Protein AF-A0A929HYB6-F1 (afdb_monomer_lite)

Radius of gyration: 28.08 Å; chains: 1; bounding box: 101×39×30 Å

Secondary structure (DSSP, 8-state):
----------------------------------EEEEEETTS-EEEEE-EEE-S-EEETTEEEEEEEE-SSSSEEEEEEEPTTSSEEEEEEEEEEEETTTEEEEEEE---EETTB--SEEEEEETTEEEEEEEEEESS-GGGT-SPEEEEEEEEE---

Structure (mmCIF, N/CA/C/O backbone):
data_AF-A0A929HYB6-F1
#
_entry.id   AF-A0A929HYB6-F1
#
loop_
_atom_site.group_PDB
_atom_site.id
_atom_site.type_symbol
_atom_site.label_atom_id
_atom_site.label_alt_id
_atom_site.label_comp_id
_atom_site.label_asym_id
_atom_site.label_entity_id
_atom_site.label_seq_id
_atom_site.pdbx_PDB_ins_code
_atom_site.Cartn_x
_atom_site.Cartn_y
_atom_site.Cartn_z
_atom_site.occupancy
_atom_site.B_iso_or_equiv
_atom_site.auth_seq_id
_atom_site.auth_comp_id
_atom_site.auth_asym_id
_atom_site.auth_atom_id
_atom_site.pdbx_PDB_model_num
ATOM 1 N N . MET A 1 1 ? -79.019 17.976 4.485 1.00 42.12 1 MET A N 1
ATOM 2 C CA . MET A 1 1 ? -80.349 17.449 4.855 1.00 42.12 1 MET A CA 1
ATOM 3 C C . MET A 1 1 ? -80.349 15.937 4.654 1.00 42.12 1 MET A C 1
ATOM 5 O O . MET A 1 1 ? -79.960 15.499 3.586 1.00 42.12 1 MET A O 1
ATOM 9 N N . ARG A 1 2 ? -80.691 15.200 5.724 1.00 38.06 2 ARG A N 1
ATOM 10 C CA . ARG A 1 2 ? -81.342 13.870 5.823 1.00 38.06 2 ARG A CA 1
ATOM 11 C C . ARG A 1 2 ? -81.172 12.837 4.671 1.00 38.06 2 ARG A C 1
ATOM 13 O O . ARG A 1 2 ? -81.802 12.996 3.638 1.00 38.06 2 ARG A O 1
ATOM 20 N N . THR A 1 3 ? -80.355 11.792 4.933 1.00 41.53 3 THR A N 1
ATOM 21 C CA . THR A 1 3 ? -80.644 10.314 5.040 1.00 41.53 3 THR A CA 1
ATOM 22 C C . THR A 1 3 ? -81.784 9.666 4.220 1.00 41.53 3 THR A C 1
ATOM 24 O O . THR A 1 3 ? -82.762 10.363 3.972 1.00 41.53 3 THR A O 1
ATOM 27 N N . PRO A 1 4 ? -81.905 8.309 4.132 1.00 62.94 4 PRO A N 1
ATOM 28 C CA . PRO A 1 4 ? -80.974 7.150 4.020 1.00 62.94 4 PRO A CA 1
ATOM 29 C C . PRO A 1 4 ? -81.450 6.141 2.906 1.00 62.94 4 PRO A C 1
ATOM 31 O O . PRO A 1 4 ? -82.313 6.497 2.119 1.00 62.94 4 PRO A O 1
ATOM 34 N N . TYR A 1 5 ? -80.853 4.962 2.642 1.00 45.62 5 TYR A N 1
ATOM 35 C CA . TYR A 1 5 ? -81.275 3.605 3.092 1.00 45.62 5 TYR A CA 1
ATOM 36 C C . TYR A 1 5 ? -80.331 2.553 2.445 1.00 45.62 5 TYR A C 1
ATOM 38 O O . TYR A 1 5 ? -80.145 2.551 1.236 1.00 45.62 5 TYR A O 1
ATOM 46 N N . HIS A 1 6 ? -79.563 1.785 3.227 1.00 42.75 6 HIS A N 1
ATOM 47 C CA . HIS A 1 6 ? -79.791 0.364 3.568 1.00 42.75 6 HIS A CA 1
ATOM 48 C C . HIS A 1 6 ? -79.846 -0.636 2.397 1.00 42.75 6 HIS A C 1
ATOM 50 O O . HIS A 1 6 ? -80.869 -0.751 1.731 1.00 42.75 6 HIS A O 1
ATOM 56 N N . ARG A 1 7 ? -78.837 -1.518 2.326 1.00 48.66 7 ARG A N 1
ATOM 57 C CA . ARG A 1 7 ? -79.038 -2.960 2.560 1.00 48.66 7 ARG A CA 1
ATOM 58 C C . ARG A 1 7 ? -77.719 -3.671 2.868 1.00 48.66 7 ARG A C 1
ATOM 60 O O . ARG A 1 7 ? -76.745 -3.579 2.133 1.00 48.66 7 ARG A O 1
ATOM 67 N N . TYR A 1 8 ? -77.750 -4.354 4.005 1.00 46.06 8 TYR A N 1
ATOM 68 C CA . TYR A 1 8 ? -76.788 -5.335 4.477 1.00 46.06 8 TYR A CA 1
ATOM 69 C C . TYR A 1 8 ? -76.682 -6.512 3.498 1.00 46.06 8 TYR A C 1
ATOM 71 O O . TYR A 1 8 ? -77.706 -7.041 3.069 1.00 46.06 8 TYR A O 1
ATOM 79 N N . LEU A 1 9 ? -75.466 -7.004 3.275 1.00 47.41 9 LEU A N 1
ATOM 80 C CA . LEU A 1 9 ? -75.240 -8.438 3.134 1.00 47.41 9 LEU A CA 1
ATOM 81 C C . LEU A 1 9 ? -73.963 -8.795 3.895 1.00 47.41 9 LEU A C 1
ATOM 83 O O . LEU A 1 9 ? -72.855 -8.452 3.495 1.00 47.41 9 LEU A O 1
ATOM 87 N N . VAL A 1 10 ? -74.161 -9.453 5.033 1.00 49.44 10 VAL A N 1
ATOM 88 C CA . VAL A 1 10 ? -73.128 -10.173 5.771 1.00 49.44 10 VAL A CA 1
ATOM 89 C C . VAL A 1 10 ? -72.890 -11.479 5.024 1.00 49.44 10 VAL A C 1
ATOM 91 O O . VAL A 1 10 ? -73.822 -12.267 4.883 1.00 49.44 10 VAL A O 1
ATOM 94 N N . ILE A 1 11 ? -71.660 -11.732 4.581 1.00 53.88 11 ILE A N 1
ATOM 95 C CA . ILE A 1 11 ? -71.187 -13.098 4.355 1.00 53.88 11 ILE A CA 1
ATOM 96 C C . ILE A 1 11 ? -69.926 -13.284 5.186 1.00 53.88 11 ILE A C 1
ATOM 98 O O . ILE A 1 11 ? -68.980 -12.502 5.134 1.00 53.88 11 ILE A O 1
ATOM 102 N N . ALA A 1 12 ? -70.015 -14.306 6.023 1.00 48.88 12 ALA A N 1
ATOM 103 C CA . ALA A 1 12 ? -69.040 -14.730 6.993 1.00 48.88 12 ALA A CA 1
ATOM 104 C C . ALA A 1 12 ? -67.808 -15.369 6.340 1.00 48.88 12 ALA A C 1
ATOM 106 O O . ALA A 1 12 ? -67.921 -16.069 5.340 1.00 48.88 12 ALA A O 1
ATOM 107 N N . GLY A 1 13 ? -66.677 -15.213 7.029 1.00 44.94 13 GLY A N 1
ATOM 108 C CA . GLY A 1 13 ? -65.740 -16.304 7.283 1.00 44.94 13 GLY A CA 1
ATOM 109 C C . GLY A 1 13 ? -64.805 -16.700 6.146 1.00 44.94 13 GLY A C 1
ATOM 110 O O . GLY A 1 13 ? -65.170 -17.472 5.275 1.00 44.94 13 GLY A O 1
ATOM 111 N N . MET A 1 14 ? -63.535 -16.323 6.284 1.00 50.84 14 MET A N 1
ATOM 112 C CA . MET A 1 14 ? -62.453 -17.308 6.401 1.00 50.84 14 MET A CA 1
ATOM 113 C C . MET A 1 14 ? -61.164 -16.589 6.788 1.00 50.84 14 MET A C 1
ATOM 115 O O . MET A 1 14 ? -60.606 -15.812 6.018 1.00 50.84 14 MET A O 1
ATOM 119 N N . SER A 1 15 ? -60.695 -16.859 8.004 1.00 55.97 15 SER A N 1
ATOM 120 C CA . SER A 1 15 ? -59.320 -16.583 8.399 1.00 55.97 15 SER A CA 1
ATOM 121 C C . SER A 1 15 ? -58.380 -17.411 7.527 1.00 55.97 15 SER A C 1
ATOM 123 O O . SER A 1 15 ? -58.403 -18.638 7.600 1.00 55.97 15 SER A O 1
ATOM 125 N N . LEU A 1 16 ? -57.515 -16.750 6.761 1.00 49.16 16 LEU A N 1
ATOM 126 C CA . LEU A 1 16 ? -56.265 -17.333 6.289 1.00 49.16 16 LEU A CA 1
ATOM 127 C C . LEU A 1 16 ? -55.110 -16.388 6.633 1.00 49.16 16 LEU A C 1
ATOM 129 O O . LEU A 1 16 ? -54.966 -15.313 6.068 1.00 49.16 16 LEU A O 1
ATOM 133 N N . LEU A 1 17 ? -54.345 -16.834 7.630 1.00 51.72 17 LEU A N 1
ATOM 134 C CA . LEU A 1 17 ? -52.887 -16.930 7.628 1.00 51.72 17 LEU A CA 1
ATOM 135 C C . LEU A 1 17 ? -52.091 -15.727 7.093 1.00 51.72 17 LEU A C 1
ATOM 137 O O . LEU A 1 17 ? -51.947 -15.521 5.894 1.00 51.72 17 LEU A O 1
ATOM 141 N N . LEU A 1 18 ? -51.484 -15.025 8.055 1.00 51.81 18 LEU A N 1
ATOM 142 C CA . LEU A 1 18 ? -50.085 -14.582 8.063 1.00 51.81 18 LEU A CA 1
ATOM 143 C C . LEU A 1 18 ? -49.337 -14.739 6.729 1.00 51.81 18 LEU A C 1
ATOM 145 O O . LEU A 1 18 ? -48.810 -15.806 6.430 1.00 51.81 18 LEU A O 1
ATOM 149 N N . LEU A 1 19 ? -49.135 -13.624 6.037 1.00 49.22 19 LEU A N 1
ATOM 150 C CA . LEU A 1 19 ? -47.826 -13.326 5.477 1.00 49.22 19 LEU A CA 1
ATOM 151 C C . LEU A 1 19 ? -47.469 -11.915 5.913 1.00 49.22 19 LEU A C 1
ATOM 153 O O . LEU A 1 19 ? -48.052 -10.926 5.470 1.00 49.22 19 LEU A O 1
ATOM 157 N N . ALA A 1 20 ? -46.517 -11.853 6.841 1.00 44.12 20 ALA A N 1
ATOM 158 C CA . ALA A 1 20 ? -45.683 -10.688 7.004 1.00 44.12 20 ALA A CA 1
ATOM 159 C C . ALA A 1 20 ? -45.212 -10.282 5.603 1.00 44.12 20 ALA A C 1
ATOM 161 O O . ALA A 1 20 ? -44.541 -11.062 4.927 1.00 44.12 20 ALA A O 1
ATOM 162 N N . CYS A 1 21 ? -45.578 -9.078 5.167 1.00 44.66 21 CYS A N 1
ATOM 163 C CA . CYS A 1 21 ? -44.805 -8.378 4.158 1.00 44.66 21 CYS A CA 1
ATOM 164 C C . CYS A 1 21 ? -43.476 -8.078 4.852 1.00 44.66 21 CYS A C 1
ATOM 166 O O . CYS A 1 21 ? -43.313 -7.053 5.513 1.00 44.66 21 CYS A O 1
ATOM 168 N N . GLY A 1 22 ? -42.600 -9.085 4.861 1.00 40.31 22 GLY A N 1
ATOM 169 C CA . GLY A 1 22 ? -41.210 -8.898 5.189 1.00 40.31 22 GLY A CA 1
ATOM 170 C C . GLY A 1 22 ? -40.745 -7.796 4.267 1.00 40.31 22 GLY A C 1
ATOM 171 O O . GLY A 1 22 ? -40.904 -7.896 3.052 1.00 40.31 22 GLY A O 1
ATOM 172 N N . SER A 1 23 ? -40.251 -6.722 4.863 1.00 47.44 23 SER A N 1
ATOM 173 C CA . SER A 1 23 ? -39.369 -5.803 4.185 1.00 47.44 23 SER A CA 1
ATOM 174 C C . SER A 1 23 ? -38.274 -6.669 3.575 1.00 47.44 23 SER A C 1
ATOM 176 O O . SER A 1 23 ? -37.335 -7.073 4.261 1.00 47.44 23 SER A O 1
ATOM 178 N N . GLU A 1 24 ? -38.424 -7.029 2.305 1.00 41.78 24 GLU A N 1
ATOM 179 C CA . GLU A 1 24 ? -37.281 -7.349 1.485 1.00 41.78 24 GLU A CA 1
ATOM 180 C C . GLU A 1 24 ? -36.475 -6.060 1.518 1.00 41.78 24 GLU A C 1
ATOM 182 O O . GLU A 1 24 ? -36.782 -5.077 0.842 1.00 41.78 24 GLU A O 1
ATOM 187 N N . SER A 1 25 ? -35.494 -6.029 2.420 1.00 41.94 25 SER A N 1
ATOM 188 C CA . SER A 1 25 ? -34.322 -5.196 2.266 1.00 41.94 25 SER A CA 1
ATOM 189 C C . SER A 1 25 ? -33.747 -5.611 0.926 1.00 41.94 25 SER A C 1
ATOM 191 O O . SER A 1 25 ? -32.924 -6.521 0.847 1.00 41.94 25 SER A O 1
ATOM 193 N N . GLY A 1 26 ? -34.263 -4.999 -0.141 1.00 35.72 26 GLY A N 1
ATOM 194 C CA . GLY A 1 26 ? -33.621 -5.004 -1.430 1.00 35.72 26 GLY A CA 1
ATOM 195 C C . GLY A 1 26 ? -32.184 -4.647 -1.131 1.00 35.72 26 GLY A C 1
ATOM 196 O O . GLY A 1 26 ? -31.927 -3.609 -0.515 1.00 35.72 26 GLY A O 1
ATOM 197 N N . SER A 1 27 ? -31.281 -5.570 -1.457 1.00 43.75 27 SER A N 1
ATOM 198 C CA . SER A 1 27 ? -29.860 -5.304 -1.485 1.00 43.75 27 SER A CA 1
ATOM 199 C C . SER A 1 27 ? -29.689 -4.007 -2.254 1.00 43.75 27 SER A C 1
ATOM 201 O O . SER A 1 27 ? -29.712 -3.982 -3.483 1.00 43.75 27 SER A O 1
ATOM 203 N N . SER A 1 28 ? -29.511 -2.911 -1.523 1.00 37.91 28 SER A N 1
ATOM 204 C CA . SER A 1 28 ? -28.656 -1.866 -2.010 1.00 37.91 28 SER A CA 1
ATOM 205 C C . SER A 1 28 ? -27.319 -2.571 -2.167 1.00 37.91 28 SER A C 1
ATOM 207 O O . SER A 1 28 ? -26.584 -2.801 -1.209 1.00 37.91 28 SER A O 1
ATOM 209 N N . SER A 1 29 ? -27.001 -2.967 -3.39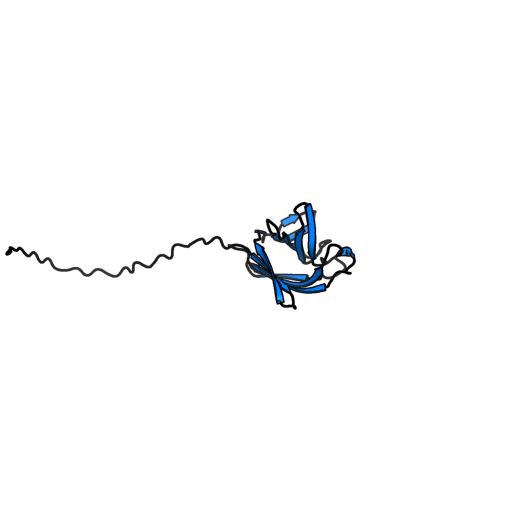5 1.00 42.97 29 SER A N 1
ATOM 210 C CA . SER A 1 29 ? -25.619 -3.012 -3.838 1.00 42.97 29 SER A CA 1
ATOM 211 C C . SER A 1 29 ? -25.104 -1.574 -3.737 1.00 42.97 29 SER A C 1
ATOM 213 O O . SER A 1 29 ? -24.964 -0.865 -4.734 1.00 42.97 29 SER A O 1
ATOM 215 N N . GLY A 1 30 ? -24.939 -1.081 -2.507 1.00 40.16 30 GLY A N 1
ATOM 216 C CA . GLY A 1 30 ? -24.103 0.061 -2.234 1.00 40.16 30 GLY A CA 1
ATOM 217 C C . GLY A 1 30 ? -22.750 -0.405 -2.703 1.00 40.16 30 GLY A C 1
ATOM 218 O O . GLY A 1 30 ? -22.196 -1.314 -2.092 1.00 40.16 30 GLY A O 1
ATOM 219 N N . A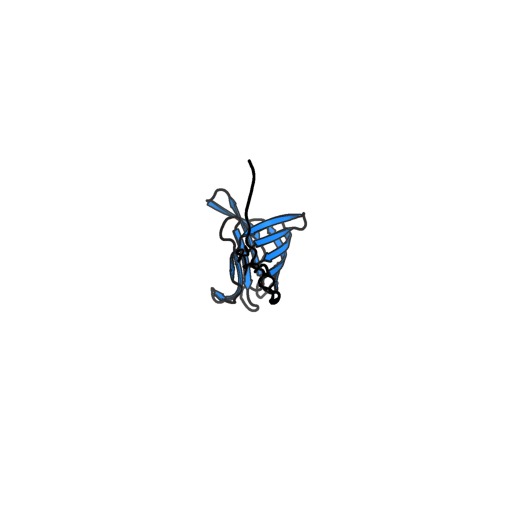LA A 1 31 ? -22.304 0.113 -3.847 1.00 48.75 31 ALA A N 1
ATOM 220 C CA . ALA A 1 31 ? -20.966 -0.135 -4.341 1.00 48.75 31 ALA A CA 1
ATOM 221 C C . ALA A 1 31 ? -20.038 0.116 -3.155 1.00 48.75 31 ALA A C 1
ATOM 223 O O . ALA A 1 31 ? -19.922 1.257 -2.699 1.00 48.75 31 ALA A O 1
ATOM 224 N N . GLN A 1 32 ? -19.501 -0.954 -2.566 1.00 59.75 32 GLN A N 1
ATOM 225 C CA . GLN A 1 32 ? -18.585 -0.799 -1.457 1.00 59.75 32 GLN A CA 1
ATOM 226 C C . GLN A 1 32 ? -17.386 -0.083 -2.063 1.00 59.75 32 GLN A C 1
ATOM 228 O O . GLN A 1 32 ? -16.693 -0.610 -2.929 1.00 59.75 32 GLN A O 1
ATOM 233 N N . SER A 1 33 ? -17.221 1.186 -1.704 1.00 80.50 33 SER A N 1
ATOM 234 C CA . SER A 1 33 ? -16.086 1.963 -2.168 1.00 80.50 33 SER A CA 1
ATOM 235 C C . SER A 1 33 ? -14.853 1.382 -1.501 1.00 80.50 33 SER A C 1
ATOM 237 O O . SER A 1 33 ? -14.798 1.337 -0.275 1.00 80.50 33 SER A O 1
ATOM 239 N N . SER A 1 34 ? -13.862 0.969 -2.286 1.00 93.88 34 SER A N 1
ATOM 240 C CA . SER A 1 34 ? -12.586 0.557 -1.713 1.00 93.88 34 SER A CA 1
ATOM 241 C C . SER A 1 34 ? -11.799 1.785 -1.264 1.00 93.88 34 SER A C 1
ATOM 243 O O . SER A 1 34 ? -11.671 2.758 -2.018 1.00 93.88 34 SER A O 1
ATOM 245 N N . VAL A 1 35 ? -11.270 1.754 -0.045 1.00 95.00 35 VAL A N 1
ATOM 246 C CA . VAL A 1 35 ? -10.571 2.889 0.571 1.00 95.00 35 VAL A CA 1
ATOM 247 C C . VAL A 1 35 ? -9.283 2.408 1.216 1.00 95.00 35 VAL A C 1
ATOM 249 O O . VAL A 1 35 ? -9.289 1.435 1.965 1.00 95.00 35 VAL A O 1
ATOM 252 N N . ALA A 1 36 ? -8.185 3.111 0.948 1.00 96.12 36 ALA A N 1
ATOM 253 C CA . ALA A 1 36 ? -6.940 2.976 1.690 1.00 96.12 36 ALA A CA 1
ATOM 254 C C . ALA A 1 36 ? -6.836 4.095 2.724 1.00 96.12 36 ALA A C 1
ATOM 256 O O . ALA A 1 36 ? -7.074 5.260 2.406 1.00 96.12 36 ALA A O 1
ATOM 257 N N . THR A 1 37 ? -6.455 3.736 3.945 1.00 96.50 37 THR A N 1
ATOM 258 C CA . THR A 1 37 ? -6.189 4.651 5.052 1.00 96.50 37 THR A CA 1
ATOM 259 C C . THR A 1 37 ? -4.808 4.362 5.618 1.00 96.50 37 THR A C 1
ATOM 261 O O . THR A 1 37 ? -4.517 3.238 6.028 1.00 96.50 37 THR A O 1
ATOM 264 N N . LEU A 1 38 ? -3.966 5.389 5.648 1.00 95.69 38 LEU A N 1
ATOM 265 C CA . LEU A 1 38 ? -2.639 5.362 6.240 1.00 95.69 38 LEU A CA 1
ATOM 266 C C . LEU A 1 38 ? -2.632 6.268 7.471 1.00 95.69 38 LEU A C 1
ATOM 268 O O . LEU A 1 38 ? -2.917 7.460 7.364 1.00 95.69 38 LEU A O 1
ATOM 272 N N . SER A 1 39 ? -2.296 5.706 8.625 1.00 96.62 39 SER A N 1
ATOM 273 C CA . SER A 1 39 ? -2.247 6.417 9.902 1.00 96.62 39 SER A CA 1
ATOM 274 C C . SER A 1 39 ? -0.815 6.471 10.412 1.00 96.62 39 SER A C 1
ATOM 276 O O . SER A 1 39 ? -0.118 5.458 10.414 1.00 96.62 39 SER A O 1
ATOM 278 N N . PHE A 1 40 ? -0.380 7.640 10.867 1.00 95.06 40 PHE A N 1
ATOM 279 C CA . PHE A 1 40 ? 0.946 7.854 11.443 1.00 95.06 40 PHE A CA 1
ATOM 280 C C . PHE A 1 40 ? 0.876 7.960 12.968 1.00 95.06 40 PHE A C 1
ATOM 282 O O . PHE A 1 40 ? -0.143 8.350 13.539 1.00 95.06 40 PHE A O 1
ATOM 289 N N . GLU A 1 41 ? 1.988 7.669 13.641 1.00 94.44 41 GLU A N 1
ATOM 290 C CA . GLU A 1 41 ? 2.093 7.739 15.109 1.00 94.44 41 GLU A CA 1
ATOM 291 C C . GLU A 1 41 ? 1.821 9.134 15.705 1.00 94.44 41 GLU A C 1
ATOM 293 O O . GLU A 1 41 ? 1.446 9.251 16.868 1.00 94.44 41 GLU A O 1
ATOM 298 N N . ASN A 1 42 ? 1.962 10.198 14.906 1.00 91.00 42 ASN A N 1
ATOM 299 C CA . ASN A 1 42 ? 1.658 11.575 15.305 1.00 91.00 42 ASN A CA 1
ATOM 300 C C . ASN A 1 42 ? 0.162 11.941 15.187 1.00 91.00 42 ASN A C 1
ATOM 302 O O . ASN A 1 42 ? -0.198 13.093 15.428 1.00 91.00 42 ASN A O 1
ATOM 306 N N . GLY A 1 43 ? -0.694 10.998 14.781 1.00 94.00 43 GLY A N 1
ATOM 307 C CA . GLY A 1 43 ? -2.129 11.204 14.574 1.00 94.00 43 GLY A CA 1
ATOM 308 C C . GLY A 1 43 ? -2.521 11.728 13.186 1.00 94.00 43 GLY A C 1
ATOM 309 O O . GLY A 1 43 ? -3.714 11.879 12.925 1.00 94.00 43 GLY A O 1
ATOM 310 N N . GLU A 1 44 ? -1.567 11.991 12.281 1.00 93.25 44 GLU A N 1
ATOM 311 C CA . GLU A 1 44 ? -1.874 12.301 10.876 1.00 93.25 44 GLU A CA 1
ATOM 312 C C . GLU A 1 44 ? -2.507 11.074 10.206 1.00 93.25 44 GLU A C 1
ATOM 314 O O . GLU A 1 44 ? -2.028 9.948 10.362 1.00 93.25 44 GLU A O 1
ATOM 319 N N . THR A 1 45 ? -3.575 11.297 9.440 1.00 94.88 45 THR A N 1
ATOM 320 C CA . THR A 1 45 ? -4.233 10.257 8.645 1.00 94.88 45 THR A CA 1
ATOM 321 C C . THR A 1 45 ? -4.368 10.720 7.202 1.00 94.88 45 THR A C 1
ATOM 323 O O . THR A 1 45 ? -4.733 11.865 6.931 1.00 94.88 45 THR A O 1
ATOM 326 N N . LEU A 1 46 ? -4.049 9.828 6.270 1.00 93.25 46 LEU A N 1
ATOM 327 C CA . LEU A 1 46 ? -4.223 10.02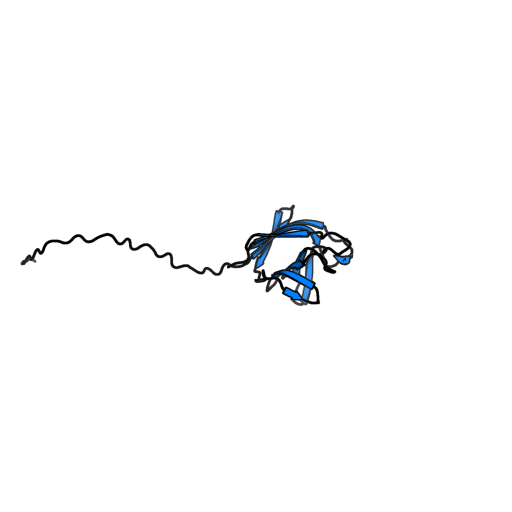5 4.837 1.00 93.25 46 LEU A CA 1
ATOM 328 C C . LEU A 1 46 ? -5.199 8.970 4.325 1.00 93.25 46 LEU A C 1
ATOM 330 O O . LEU A 1 46 ? -5.125 7.812 4.730 1.00 93.25 46 LEU A O 1
ATOM 334 N N . SER A 1 47 ? -6.117 9.359 3.442 1.00 93.94 47 SER A N 1
ATOM 335 C CA . SER A 1 47 ? -7.092 8.433 2.871 1.00 93.94 47 SER A CA 1
ATOM 336 C C . SER A 1 47 ? -7.333 8.710 1.393 1.00 93.94 47 SER A C 1
ATOM 338 O O . SER A 1 47 ? -7.312 9.864 0.959 1.00 93.94 47 SER A O 1
ATOM 340 N N . THR A 1 48 ? -7.533 7.649 0.613 1.00 93.38 48 THR A N 1
ATOM 341 C CA . THR A 1 48 ? -7.855 7.745 -0.813 1.00 93.38 48 THR A CA 1
ATOM 342 C C . THR A 1 48 ? -8.670 6.550 -1.289 1.00 93.38 48 THR A C 1
ATOM 344 O O . THR A 1 48 ? -8.624 5.464 -0.708 1.00 93.38 48 THR A O 1
ATOM 347 N N . SER A 1 49 ? -9.431 6.753 -2.362 1.00 93.62 49 SER A N 1
ATOM 348 C CA . SER A 1 49 ? -10.151 5.674 -3.039 1.00 93.62 49 SER A CA 1
ATOM 349 C C . SER A 1 49 ? -9.177 4.819 -3.842 1.00 93.62 49 SER A C 1
ATOM 351 O O . SER A 1 49 ? -8.301 5.356 -4.524 1.00 93.62 49 SER A O 1
ATOM 353 N N . VAL A 1 50 ? -9.370 3.503 -3.820 1.00 95.19 50 VAL A N 1
ATOM 354 C CA . VAL A 1 50 ? -8.484 2.552 -4.501 1.00 95.19 50 VAL A CA 1
ATOM 355 C C . VAL A 1 50 ? -9.247 1.557 -5.370 1.00 95.19 50 VAL A C 1
ATOM 357 O O . VAL A 1 50 ? -10.457 1.395 -5.256 1.00 95.19 50 VAL A O 1
ATOM 360 N N . ILE A 1 51 ? -8.519 0.879 -6.243 1.00 94.62 51 ILE A N 1
ATOM 361 C CA . ILE A 1 51 ? -8.918 -0.344 -6.928 1.00 94.62 51 ILE A CA 1
ATOM 362 C C . ILE A 1 51 ? -8.024 -1.448 -6.383 1.00 94.62 51 ILE A C 1
ATOM 364 O O . ILE A 1 51 ? -6.805 -1.286 -6.360 1.00 94.62 51 ILE A O 1
ATOM 368 N N . CYS A 1 52 ? -8.624 -2.557 -5.961 1.00 95.25 52 CYS A N 1
ATOM 369 C CA . CYS A 1 52 ? -7.887 -3.718 -5.484 1.00 95.25 52 CYS A CA 1
ATOM 370 C C . CYS A 1 52 ? -7.873 -4.831 -6.529 1.00 95.25 52 CYS A C 1
ATOM 372 O O . CYS A 1 52 ? -8.901 -5.121 -7.140 1.00 95.25 52 CYS A O 1
ATOM 374 N N . VAL A 1 53 ? -6.733 -5.501 -6.657 1.00 95.19 53 VAL A N 1
ATOM 375 C CA . VAL A 1 53 ? -6.586 -6.775 -7.363 1.00 95.19 53 VAL A CA 1
ATOM 376 C C . VAL A 1 53 ? -6.062 -7.771 -6.338 1.00 95.19 53 VAL A C 1
ATOM 378 O O . VAL A 1 53 ? -4.913 -7.681 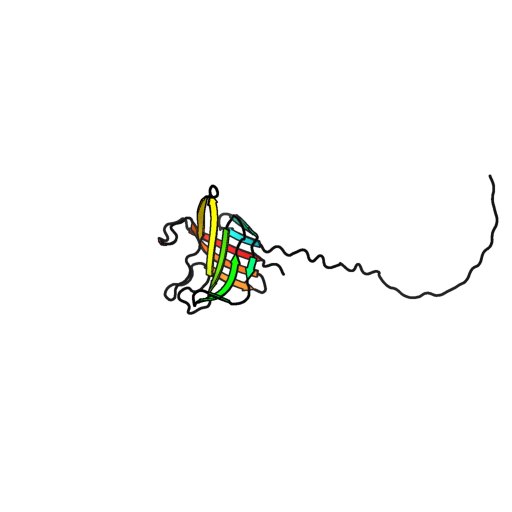-5.923 1.00 95.19 53 VAL A O 1
ATOM 381 N N . LEU A 1 54 ? -6.929 -8.665 -5.861 1.00 94.88 54 LEU A N 1
ATOM 382 C CA . LEU A 1 54 ? -6.607 -9.597 -4.767 1.00 94.88 54 LEU A CA 1
ATOM 383 C C . LEU A 1 54 ? -6.159 -10.980 -5.255 1.00 94.88 54 LEU A C 1
ATOM 385 O O . LEU A 1 54 ? -5.821 -11.841 -4.447 1.00 94.88 54 LEU A O 1
ATOM 389 N N . GLU A 1 55 ? -6.199 -11.196 -6.565 1.00 92.75 55 GLU A N 1
ATOM 390 C CA . GLU A 1 55 ? -5.787 -12.440 -7.201 1.00 92.75 55 GLU A CA 1
ATOM 391 C C . GLU A 1 55 ? -4.306 -12.353 -7.604 1.00 92.75 55 GLU A C 1
ATOM 393 O O . GLU A 1 55 ? -3.878 -11.305 -8.107 1.00 92.75 55 GLU A O 1
ATOM 398 N N . PRO A 1 56 ? -3.523 -13.434 -7.427 1.00 93.75 56 PRO A N 1
ATOM 399 C CA . PRO A 1 56 ? -2.131 -13.453 -7.847 1.00 93.75 56 PRO A CA 1
ATOM 400 C C . PRO A 1 56 ? -1.964 -13.214 -9.351 1.00 93.75 56 PRO A C 1
ATOM 402 O O . PRO A 1 56 ? -2.713 -13.737 -10.176 1.00 93.75 56 PRO A O 1
ATOM 405 N N . GLN A 1 57 ? -0.930 -12.460 -9.710 1.00 94.19 57 GLN A N 1
ATOM 406 C CA . GLN A 1 57 ? -0.583 -12.107 -11.083 1.00 94.19 57 GLN A CA 1
ATOM 407 C C . GLN A 1 57 ? 0.932 -12.171 -11.294 1.00 94.19 57 GLN A C 1
ATOM 409 O O . GLN A 1 57 ? 1.719 -12.049 -10.358 1.00 94.19 57 GLN A O 1
ATOM 414 N N . THR A 1 58 ? 1.369 -12.332 -12.541 1.00 92.00 58 THR A N 1
ATOM 415 C CA . THR A 1 58 ? 2.794 -12.288 -12.896 1.00 92.00 58 THR A CA 1
ATOM 416 C C . THR A 1 58 ? 3.086 -11.044 -13.722 1.00 92.00 58 THR A C 1
ATOM 418 O O . THR A 1 58 ? 2.507 -10.856 -14.790 1.00 92.00 58 THR A O 1
ATOM 421 N N . ALA A 1 59 ? 4.018 -10.213 -13.256 1.00 87.12 59 ALA A N 1
ATOM 422 C CA . ALA A 1 59 ? 4.469 -9.018 -13.964 1.00 87.12 59 ALA A CA 1
ATOM 423 C C . ALA A 1 59 ? 5.994 -8.896 -13.883 1.00 87.12 59 ALA A C 1
ATOM 425 O O . ALA A 1 59 ? 6.586 -9.110 -12.829 1.00 87.12 59 ALA A O 1
ATOM 426 N N . ALA A 1 60 ? 6.643 -8.577 -15.008 1.00 85.88 60 ALA A N 1
ATOM 427 C CA . ALA A 1 60 ? 8.104 -8.450 -15.105 1.00 85.88 60 ALA A CA 1
ATOM 428 C C . ALA A 1 60 ? 8.890 -9.653 -14.521 1.00 85.88 60 ALA A C 1
ATOM 430 O O . ALA A 1 60 ? 9.965 -9.489 -13.947 1.00 85.88 60 ALA A O 1
ATOM 431 N N . GLY A 1 61 ? 8.346 -10.871 -14.648 1.00 85.19 61 GLY A N 1
ATOM 432 C CA . GLY A 1 61 ? 8.962 -12.094 -14.116 1.00 85.19 61 GLY A CA 1
ATOM 433 C C . GLY A 1 61 ? 8.905 -12.236 -12.590 1.00 85.19 61 GLY A C 1
ATOM 434 O O . GLY A 1 61 ? 9.599 -13.089 -12.047 1.00 85.19 61 GLY A O 1
ATOM 435 N N . GLN A 1 62 ? 8.110 -11.412 -11.901 1.00 86.25 62 GLN A N 1
ATOM 436 C CA . GLN A 1 62 ? 7.838 -11.513 -10.467 1.00 86.25 62 GLN A CA 1
ATOM 437 C C . GLN A 1 62 ? 6.369 -11.888 -10.245 1.00 86.25 62 GLN A C 1
ATOM 439 O O . GLN A 1 62 ? 5.480 -11.414 -10.959 1.00 86.25 62 GLN A O 1
ATOM 444 N N . GLU A 1 63 ? 6.113 -12.726 -9.244 1.00 91.44 63 GLU A N 1
ATOM 445 C CA . GLU A 1 63 ? 4.760 -13.008 -8.773 1.00 91.44 63 GLU A CA 1
ATOM 446 C C . GLU A 1 63 ? 4.325 -11.917 -7.787 1.00 91.44 63 GLU A C 1
ATOM 448 O O . GLU A 1 63 ? 4.983 -11.652 -6.778 1.00 91.44 63 GLU A O 1
ATOM 453 N N . ILE A 1 64 ? 3.209 -11.271 -8.106 1.00 93.31 64 ILE A N 1
ATOM 454 C CA . ILE A 1 64 ? 2.518 -10.297 -7.269 1.00 93.31 64 ILE A CA 1
ATOM 455 C C . ILE A 1 64 ? 1.302 -11.011 -6.692 1.00 93.31 64 ILE A C 1
ATOM 457 O O . ILE A 1 64 ? 0.470 -11.507 -7.443 1.00 93.31 64 ILE A O 1
ATOM 461 N N . LEU A 1 65 ? 1.187 -11.049 -5.369 1.00 94.25 65 LEU A N 1
ATOM 462 C CA . LEU A 1 65 ? 0.093 -11.728 -4.679 1.00 94.25 65 LEU A CA 1
ATOM 463 C C . LEU A 1 65 ? -1.197 -10.908 -4.718 1.00 94.25 65 LEU A C 1
ATOM 465 O O . LEU A 1 65 ? -2.269 -11.468 -4.911 1.00 94.25 65 LEU A O 1
ATOM 469 N N . TYR A 1 66 ? -1.087 -9.595 -4.512 1.00 94.75 66 TYR A N 1
ATOM 470 C CA . TYR A 1 66 ? -2.205 -8.656 -4.571 1.00 94.75 66 TYR A CA 1
ATOM 471 C C . TYR A 1 66 ? -1.710 -7.207 -4.635 1.00 94.75 66 TYR A C 1
ATOM 473 O O . TYR A 1 66 ? -0.583 -6.893 -4.232 1.00 94.75 66 TYR A O 1
ATOM 481 N N . THR A 1 67 ? -2.574 -6.316 -5.122 1.00 95.38 67 THR A N 1
ATOM 482 C CA . THR A 1 67 ? -2.342 -4.870 -5.182 1.00 95.38 67 THR A CA 1
ATOM 483 C C . THR A 1 67 ? -3.565 -4.073 -4.745 1.00 95.38 67 THR A C 1
ATOM 485 O O . THR A 1 67 ? -4.704 -4.530 -4.858 1.00 95.38 67 THR A O 1
ATOM 488 N N . ALA A 1 68 ? -3.334 -2.846 -4.280 1.00 96.06 68 ALA A N 1
ATOM 489 C CA . ALA A 1 68 ? -4.361 -1.816 -4.228 1.00 96.06 68 ALA A CA 1
ATOM 490 C C . ALA A 1 68 ? -3.774 -0.469 -4.654 1.00 96.06 68 ALA A C 1
ATOM 492 O O . ALA A 1 68 ? -2.771 -0.023 -4.102 1.00 96.06 68 ALA A O 1
ATOM 493 N N . THR A 1 69 ? -4.399 0.176 -5.636 1.00 95.06 69 THR A N 1
ATOM 494 C CA . THR A 1 69 ? -3.883 1.401 -6.256 1.00 95.06 69 THR A CA 1
ATOM 495 C C . THR A 1 69 ? -4.972 2.453 -6.401 1.00 95.06 69 THR A C 1
ATOM 497 O O . THR A 1 69 ? -6.122 2.136 -6.699 1.00 95.06 69 THR A O 1
ATOM 500 N N . SER A 1 70 ? -4.650 3.720 -6.180 1.00 92.25 70 SER A N 1
ATOM 501 C CA . SER A 1 70 ? -5.589 4.819 -6.422 1.00 92.25 70 SER A CA 1
ATOM 502 C C . SER A 1 70 ? -5.645 5.196 -7.902 1.00 92.25 70 SER A C 1
ATOM 504 O O . SER A 1 70 ? -4.627 5.205 -8.587 1.00 92.25 70 SER A O 1
ATOM 506 N N . VAL A 1 71 ? -6.806 5.648 -8.369 1.00 83.19 71 VAL A N 1
ATOM 507 C CA . VAL A 1 71 ? -6.994 6.121 -9.757 1.00 83.19 71 VAL A CA 1
ATOM 508 C C . VAL A 1 71 ? -6.684 7.607 -9.960 1.00 83.19 71 VAL A C 1
ATOM 510 O O . VAL A 1 71 ? -6.683 8.091 -11.090 1.00 83.19 71 VAL A O 1
ATOM 513 N N . ARG A 1 72 ? -6.494 8.364 -8.874 1.00 83.06 72 ARG A N 1
ATOM 514 C CA . ARG A 1 72 ? -6.329 9.823 -8.889 1.00 83.06 72 ARG A CA 1
ATOM 515 C C . ARG A 1 72 ? -5.547 10.292 -7.671 1.00 83.06 72 ARG A C 1
ATOM 517 O O . ARG A 1 72 ? -5.513 9.587 -6.672 1.00 83.06 72 ARG A O 1
ATOM 524 N N . SER A 1 73 ? -5.019 11.514 -7.745 1.00 82.62 73 SER A N 1
ATOM 525 C CA . SER A 1 73 ? -4.365 12.176 -6.613 1.00 82.62 73 SER A CA 1
ATOM 526 C C . SER A 1 73 ? -5.286 12.231 -5.378 1.00 82.62 73 SER A C 1
ATOM 528 O O . SER A 1 73 ? -6.454 12.608 -5.526 1.00 82.62 73 SER A O 1
ATOM 530 N N . PRO A 1 74 ? -4.772 11.941 -4.172 1.00 86.75 74 PRO A N 1
ATOM 531 C CA . PRO A 1 74 ? -3.403 11.504 -3.903 1.00 86.75 74 PRO A CA 1
ATOM 532 C C . PRO A 1 74 ? -3.156 10.073 -4.401 1.00 86.75 74 PRO A C 1
ATOM 534 O O . PRO A 1 74 ? -3.995 9.190 -4.209 1.00 86.75 74 PRO A O 1
ATOM 537 N N . TYR A 1 75 ? -2.010 9.874 -5.055 1.00 89.06 75 TYR A N 1
ATOM 538 C CA . TYR A 1 75 ? -1.622 8.584 -5.599 1.00 89.06 75 TYR A CA 1
ATOM 539 C C . TYR A 1 75 ? -1.177 7.660 -4.473 1.00 89.06 75 TYR A C 1
ATOM 541 O O . TYR A 1 75 ? -0.276 7.989 -3.710 1.00 89.06 75 TYR A O 1
ATOM 549 N N . PHE A 1 76 ? -1.794 6.498 -4.387 1.00 92.69 76 PHE A N 1
ATOM 550 C CA . PHE A 1 76 ? -1.462 5.431 -3.466 1.00 92.69 76 PHE A CA 1
ATOM 551 C C . PHE A 1 76 ? -1.210 4.155 -4.257 1.00 92.69 76 PHE A C 1
ATOM 553 O O . PHE A 1 76 ? -1.957 3.845 -5.186 1.00 92.69 76 PHE A O 1
ATOM 560 N N . ASP A 1 77 ? -0.195 3.408 -3.849 1.00 93.19 77 ASP A N 1
ATOM 561 C CA . ASP A 1 77 ? 0.059 2.057 -4.326 1.00 93.19 77 ASP A CA 1
ATOM 562 C C . ASP A 1 77 ? 0.519 1.188 -3.161 1.00 93.19 77 ASP A C 1
ATOM 564 O O . ASP A 1 77 ? 1.463 1.543 -2.451 1.00 93.19 77 ASP A O 1
ATOM 568 N N . VAL A 1 78 ? -0.131 0.042 -2.984 1.00 94.31 78 VAL A N 1
ATOM 569 C CA . VAL A 1 78 ? 0.436 -1.092 -2.263 1.00 94.31 78 VAL A CA 1
ATOM 570 C C . VAL A 1 78 ? 0.514 -2.286 -3.198 1.00 94.31 78 VAL A C 1
ATOM 572 O O . VAL A 1 78 ? -0.487 -2.687 -3.790 1.00 94.31 78 VAL A O 1
ATOM 575 N N . THR A 1 79 ? 1.699 -2.875 -3.291 1.00 93.94 79 THR A N 1
ATOM 576 C CA . THR A 1 79 ? 1.971 -4.078 -4.076 1.00 93.94 79 THR A CA 1
ATOM 577 C C . THR A 1 79 ? 2.688 -5.086 -3.192 1.00 93.94 79 THR A C 1
ATOM 579 O O . THR A 1 79 ? 3.730 -4.767 -2.617 1.00 93.94 79 THR A O 1
ATOM 582 N N . VAL A 1 80 ? 2.147 -6.300 -3.074 1.00 92.31 80 VAL A N 1
ATOM 583 C CA . VAL A 1 80 ? 2.763 -7.377 -2.286 1.00 92.31 80 VAL A CA 1
ATOM 584 C C . VAL A 1 80 ? 3.286 -8.464 -3.209 1.00 92.31 80 VAL A C 1
ATOM 586 O O . VAL A 1 80 ? 2.539 -9.027 -4.005 1.00 92.31 80 VAL A O 1
ATOM 589 N N . PHE A 1 81 ? 4.576 -8.758 -3.091 1.00 90.94 81 PHE A N 1
ATOM 590 C CA . PHE A 1 81 ? 5.286 -9.735 -3.910 1.00 90.94 81 PHE A CA 1
ATOM 591 C C . PHE A 1 81 ? 5.420 -11.069 -3.178 1.00 90.94 81 PHE A C 1
ATOM 593 O O . PHE A 1 81 ? 5.581 -11.107 -1.953 1.00 90.94 81 PHE A O 1
ATOM 600 N N . ALA A 1 82 ? 5.392 -12.166 -3.934 1.00 87.44 82 ALA A N 1
ATOM 601 C CA . ALA A 1 82 ? 5.666 -13.489 -3.393 1.00 87.44 82 ALA A CA 1
ATOM 602 C C . ALA A 1 82 ? 7.105 -13.587 -2.854 1.00 87.44 82 ALA A C 1
ATOM 604 O O . ALA A 1 82 ? 8.022 -12.878 -3.282 1.00 87.44 82 ALA A O 1
ATOM 605 N N . ALA A 1 83 ? 7.317 -14.487 -1.896 1.00 80.31 83 ALA A N 1
ATOM 606 C CA . ALA A 1 83 ? 8.653 -14.755 -1.378 1.00 80.31 83 ALA A CA 1
ATOM 607 C C . ALA A 1 83 ? 9.546 -15.404 -2.455 1.00 80.31 83 ALA A C 1
ATOM 609 O O . ALA A 1 83 ? 9.073 -16.175 -3.285 1.00 80.31 83 ALA A O 1
ATOM 610 N N . GLY A 1 84 ? 10.852 -15.121 -2.417 1.00 73.56 84 GLY A N 1
ATOM 611 C CA . GLY A 1 84 ? 11.836 -15.698 -3.348 1.00 73.56 84 GLY A CA 1
ATOM 612 C C . GLY A 1 84 ? 12.069 -14.896 -4.635 1.00 73.56 84 GLY A C 1
ATOM 613 O O . GLY A 1 84 ? 12.945 -15.260 -5.417 1.00 73.56 84 GLY A O 1
ATOM 614 N N . GLY A 1 85 ? 11.337 -13.796 -4.833 1.00 68.88 85 GLY A N 1
ATOM 615 C CA . GLY A 1 85 ? 11.592 -12.819 -5.890 1.00 68.88 85 GLY A CA 1
ATOM 616 C C . GLY A 1 85 ? 12.825 -11.940 -5.641 1.00 68.88 85 GLY A C 1
ATOM 617 O O . GLY A 1 85 ? 13.406 -11.927 -4.553 1.00 68.88 85 GLY A O 1
ATOM 618 N N . ILE A 1 86 ? 13.209 -11.158 -6.657 1.00 74.81 86 ILE A N 1
ATOM 619 C CA . ILE A 1 86 ? 14.247 -10.113 -6.520 1.00 74.81 86 ILE A CA 1
ATOM 620 C C . ILE A 1 86 ? 13.783 -9.073 -5.492 1.00 74.81 86 ILE A C 1
ATOM 622 O O . ILE A 1 86 ? 14.561 -8.613 -4.652 1.00 74.81 86 ILE A O 1
ATOM 626 N N . VAL A 1 87 ? 12.491 -8.751 -5.560 1.00 76.81 87 VAL A N 1
ATOM 627 C CA . VAL A 1 87 ? 11.755 -7.959 -4.582 1.00 76.81 87 VAL A CA 1
ATOM 628 C C . VAL A 1 87 ? 10.868 -8.910 -3.787 1.00 76.81 87 VAL A C 1
ATOM 630 O O . VAL A 1 87 ? 10.203 -9.762 -4.370 1.00 76.81 87 VAL A O 1
ATOM 633 N N . SER A 1 88 ? 10.862 -8.774 -2.463 1.00 73.94 88 SER A N 1
ATOM 634 C CA . SER A 1 88 ? 10.014 -9.575 -1.577 1.00 73.94 88 SER A CA 1
ATOM 635 C C . SER A 1 88 ? 9.324 -8.702 -0.532 1.00 73.94 88 SER A C 1
ATOM 637 O O . SER A 1 88 ? 9.830 -7.646 -0.145 1.00 73.94 88 SER A O 1
ATOM 639 N N . GLY A 1 89 ? 8.152 -9.144 -0.076 1.00 83.56 89 GLY A N 1
ATOM 640 C CA . GLY A 1 89 ? 7.324 -8.385 0.858 1.00 83.56 89 GLY A CA 1
ATOM 641 C C . GLY A 1 89 ? 6.488 -7.317 0.157 1.00 83.56 89 GLY A C 1
ATOM 642 O O . GLY A 1 89 ? 6.127 -7.464 -1.011 1.00 83.56 89 GLY A O 1
ATOM 643 N N . ALA A 1 90 ? 6.143 -6.255 0.880 1.00 87.12 90 ALA A N 1
ATOM 644 C CA . ALA A 1 90 ? 5.281 -5.199 0.371 1.00 87.12 90 ALA A CA 1
ATOM 645 C C . ALA A 1 90 ? 6.066 -3.950 -0.028 1.00 87.12 90 ALA A C 1
ATOM 647 O O . ALA A 1 90 ? 7.007 -3.538 0.651 1.00 87.12 90 ALA A O 1
ATOM 648 N N . LYS A 1 91 ? 5.615 -3.311 -1.105 1.00 89.12 91 LYS A N 1
ATOM 649 C CA . LYS A 1 91 ? 5.914 -1.918 -1.415 1.00 89.12 91 LYS A CA 1
ATOM 650 C C . LYS A 1 91 ? 4.656 -1.101 -1.154 1.00 89.12 91 LYS A C 1
ATOM 652 O O . LYS A 1 91 ? 3.617 -1.411 -1.719 1.00 89.12 91 LYS A O 1
ATOM 657 N N . VAL A 1 92 ? 4.763 -0.068 -0.330 1.00 90.56 92 VAL A N 1
ATOM 658 C CA . VAL A 1 92 ? 3.732 0.941 -0.081 1.00 90.56 92 VAL A CA 1
ATOM 659 C C . VAL A 1 92 ? 4.278 2.288 -0.533 1.00 90.56 92 VAL A C 1
ATOM 661 O O . VAL A 1 92 ? 5.415 2.631 -0.213 1.00 90.56 92 VAL A O 1
ATOM 664 N N . SER A 1 93 ? 3.483 3.060 -1.264 1.00 90.94 93 SER A N 1
ATOM 665 C CA . SER A 1 93 ? 3.823 4.424 -1.657 1.00 90.94 93 SER A CA 1
ATOM 666 C C . SER A 1 93 ? 2.601 5.335 -1.633 1.00 90.94 93 SER A C 1
ATOM 668 O O . SER A 1 93 ? 1.474 4.905 -1.880 1.00 90.94 93 SER A O 1
ATOM 670 N N . TRP A 1 94 ? 2.848 6.597 -1.304 1.00 90.19 94 TRP A N 1
ATOM 671 C CA . TRP A 1 94 ? 1.886 7.682 -1.257 1.00 90.19 94 TRP A CA 1
ATOM 672 C C . TRP A 1 94 ? 2.531 8.914 -1.884 1.00 90.19 94 TRP A C 1
ATOM 674 O O . TRP A 1 94 ? 3.533 9.418 -1.378 1.00 90.19 94 TRP A O 1
ATOM 684 N N . ALA A 1 95 ? 1.970 9.421 -2.971 1.00 86.38 95 ALA A N 1
ATOM 685 C CA . ALA A 1 95 ? 2.488 10.564 -3.704 1.00 86.38 95 ALA A CA 1
ATOM 686 C C . ALA A 1 95 ? 1.384 11.595 -3.939 1.00 86.38 95 ALA A C 1
ATOM 688 O O . ALA A 1 95 ? 0.260 11.260 -4.307 1.00 86.38 95 ALA A O 1
ATOM 689 N N . ASP A 1 96 ? 1.722 12.868 -3.768 1.00 81.00 96 ASP A N 1
ATOM 690 C CA . ASP A 1 96 ? 0.828 13.969 -4.109 1.00 81.00 96 ASP A CA 1
ATOM 691 C C . ASP A 1 96 ? 1.291 14.602 -5.419 1.00 81.00 96 ASP A C 1
ATOM 693 O O . ASP A 1 96 ? 2.487 14.767 -5.673 1.00 81.00 96 ASP A O 1
ATOM 697 N N . THR A 1 97 ? 0.342 14.998 -6.266 1.00 66.44 97 THR A N 1
ATOM 698 C CA . THR A 1 97 ? 0.672 15.870 -7.398 1.00 66.44 97 THR A CA 1
ATOM 699 C C . THR A 1 97 ? 0.786 17.304 -6.911 1.00 66.44 97 THR A C 1
ATOM 701 O O . THR A 1 97 ? -0.212 17.909 -6.517 1.00 66.44 97 THR A O 1
ATOM 704 N N . LYS A 1 98 ? 1.986 17.880 -7.002 1.00 59.00 98 LYS A N 1
ATOM 705 C CA . LYS A 1 98 ? 2.159 19.328 -6.896 1.00 59.00 98 LYS A CA 1
ATOM 706 C C . LYS A 1 98 ? 2.028 19.932 -8.297 1.00 59.00 98 LYS A C 1
ATOM 708 O O . LYS A 1 98 ? 2.757 19.565 -9.218 1.00 59.00 98 LYS A O 1
ATOM 713 N N . ASP A 1 99 ? 1.050 20.819 -8.468 1.00 58.91 99 ASP A N 1
ATOM 714 C CA . ASP A 1 99 ? 0.860 21.648 -9.668 1.00 58.91 99 ASP A CA 1
ATOM 715 C C . ASP A 1 99 ? 0.681 20.882 -10.999 1.00 58.91 99 ASP A C 1
ATOM 717 O O . ASP A 1 99 ? 1.092 21.354 -12.059 1.00 58.91 99 ASP A O 1
ATOM 721 N N . PHE A 1 100 ? 0.048 19.700 -10.961 1.00 53.25 100 PHE A N 1
ATOM 722 C CA . PHE A 1 100 ? -0.307 18.872 -12.133 1.00 53.25 100 PHE A CA 1
ATOM 723 C C . PHE A 1 100 ? 0.862 18.430 -13.037 1.00 53.25 100 PHE A C 1
ATOM 725 O O . PHE A 1 100 ? 0.621 17.907 -14.125 1.00 53.25 100 PHE A O 1
ATOM 732 N N . LYS A 1 101 ? 2.122 18.636 -12.628 1.00 53.34 101 LYS A N 1
ATOM 733 C CA . LYS A 1 101 ? 3.295 18.399 -13.493 1.00 53.34 101 LYS A CA 1
ATOM 734 C C . LYS A 1 101 ? 4.384 17.528 -12.876 1.00 53.34 101 LYS A C 1
ATOM 736 O O . LYS A 1 101 ? 5.163 16.954 -13.630 1.00 53.34 101 LYS A O 1
ATOM 741 N N . VAL A 1 102 ? 4.442 17.407 -11.548 1.00 60.81 102 VAL A N 1
ATOM 742 C CA . VAL A 1 102 ? 5.467 16.608 -10.863 1.00 60.81 102 VAL A CA 1
ATOM 743 C C . VAL A 1 102 ? 4.804 15.776 -9.767 1.00 60.81 102 VAL A C 1
ATOM 745 O O . VAL A 1 102 ? 4.158 16.319 -8.868 1.00 60.81 102 VAL A O 1
ATOM 748 N N . TYR A 1 103 ? 4.946 14.454 -9.867 1.00 61.25 103 TYR A N 1
ATOM 749 C CA . TYR A 1 103 ? 4.681 13.546 -8.755 1.00 61.25 103 TYR A CA 1
ATOM 750 C C . TYR A 1 103 ? 5.769 13.785 -7.713 1.00 61.25 103 TYR A C 1
ATOM 752 O O . TYR A 1 103 ? 6.943 13.641 -8.040 1.00 61.25 103 TYR A O 1
ATOM 760 N N . GLN A 1 104 ? 5.391 14.182 -6.501 1.00 63.41 104 GLN A N 1
ATOM 761 C CA . GLN A 1 104 ? 6.316 14.199 -5.371 1.00 63.41 104 GLN A CA 1
ATOM 762 C C . GLN A 1 104 ? 5.963 13.014 -4.485 1.00 63.41 104 GLN A C 1
ATOM 764 O O . GLN A 1 104 ? 4.844 12.943 -3.960 1.00 63.41 104 GLN A O 1
ATOM 769 N N . GLU A 1 105 ? 6.887 12.060 -4.366 1.00 68.81 105 GLU A N 1
ATOM 770 C CA . GLU A 1 105 ? 6.716 10.936 -3.456 1.00 68.81 105 GLU A CA 1
ATOM 771 C C . GLU A 1 105 ? 6.681 11.502 -2.036 1.00 68.81 105 GLU A C 1
ATOM 773 O O . GLU A 1 105 ? 7.640 12.087 -1.529 1.00 68.81 105 GLU A O 1
ATOM 778 N N . ARG A 1 106 ? 5.513 11.408 -1.398 1.00 79.31 106 ARG A N 1
ATOM 779 C CA . ARG A 1 106 ? 5.303 11.966 -0.066 1.00 79.31 106 ARG A CA 1
ATOM 780 C C . ARG A 1 106 ? 5.741 10.964 0.983 1.00 79.31 106 ARG A C 1
ATOM 782 O O . ARG A 1 106 ? 6.401 11.375 1.925 1.00 79.31 106 ARG A O 1
ATOM 789 N N . TRP A 1 107 ? 5.418 9.687 0.805 1.00 87.88 107 TRP A N 1
ATOM 790 C CA . TRP A 1 107 ? 5.816 8.597 1.690 1.00 87.88 107 TRP A CA 1
ATOM 791 C C . TRP A 1 107 ? 6.030 7.315 0.897 1.00 87.88 107 TRP A C 1
ATOM 793 O O . TRP A 1 107 ? 5.169 6.953 0.101 1.00 87.88 107 TRP A O 1
ATOM 803 N N . SER A 1 108 ? 7.097 6.569 1.161 1.00 88.94 108 SER A N 1
ATOM 804 C CA . SER A 1 108 ? 7.206 5.198 0.661 1.00 88.94 108 SER A CA 1
ATOM 805 C C . SER A 1 108 ? 7.961 4.271 1.605 1.00 88.94 108 SER A C 1
ATOM 807 O O . SER A 1 108 ? 8.712 4.692 2.489 1.00 88.94 108 SER A O 1
ATOM 809 N N . SER A 1 109 ? 7.683 2.979 1.467 1.00 87.69 109 SER A N 1
ATOM 810 C CA . SER A 1 109 ? 8.407 1.911 2.147 1.00 87.69 109 SER A CA 1
ATOM 811 C C . SER A 1 109 ? 9.636 1.519 1.339 1.00 87.69 109 SER A C 1
ATOM 813 O O . SER A 1 109 ? 9.593 1.530 0.107 1.00 87.69 109 SER A O 1
ATOM 815 N N . VAL A 1 110 ? 10.662 1.010 2.011 1.00 76.06 110 VAL A N 1
ATOM 816 C CA . VAL A 1 110 ? 11.756 0.313 1.337 1.00 76.06 110 VAL A CA 1
ATOM 817 C C . VAL A 1 110 ? 11.315 -1.133 1.099 1.00 76.06 110 VAL A C 1
ATOM 819 O O . VAL A 1 110 ? 11.133 -1.877 2.072 1.00 76.06 110 VAL A O 1
ATOM 822 N N . PRO A 1 111 ? 11.109 -1.550 -0.164 1.00 68.19 111 PRO A N 1
ATOM 823 C CA . PRO A 1 111 ? 10.746 -2.928 -0.445 1.00 68.19 111 PRO A CA 1
ATOM 824 C C . PRO A 1 111 ? 11.870 -3.869 0.003 1.00 68.19 111 PRO A C 1
ATOM 826 O O . PRO A 1 111 ? 13.055 -3.531 -0.067 1.00 68.19 111 PRO A O 1
ATOM 829 N N . GLY A 1 112 ? 11.498 -5.059 0.472 1.00 68.56 112 GLY A N 1
ATOM 830 C CA . GLY A 1 112 ? 12.469 -6.088 0.821 1.00 68.56 112 GLY A CA 1
ATOM 831 C C . GLY A 1 112 ? 13.197 -6.593 -0.421 1.00 68.56 112 GLY A C 1
ATOM 832 O O . GLY A 1 112 ? 12.641 -6.638 -1.519 1.00 68.56 112 GLY A O 1
ATOM 833 N N . THR A 1 113 ? 14.442 -7.013 -0.245 1.00 71.06 113 THR A N 1
ATOM 834 C CA . THR A 1 113 ? 15.218 -7.720 -1.271 1.00 71.06 113 THR A CA 1
ATOM 835 C C . THR A 1 113 ? 15.514 -9.133 -0.783 1.00 71.06 113 THR A C 1
ATOM 837 O O . THR A 1 113 ? 15.324 -9.440 0.392 1.00 71.06 113 THR A O 1
ATOM 840 N N . ALA A 1 114 ? 16.052 -9.997 -1.644 1.00 63.97 114 ALA A N 1
ATOM 841 C CA . ALA A 1 114 ? 16.518 -11.319 -1.213 1.00 63.97 114 ALA A CA 1
ATOM 842 C C . ALA A 1 114 ? 17.542 -11.272 -0.050 1.00 63.97 114 ALA A C 1
ATOM 844 O O . ALA A 1 114 ? 17.701 -12.260 0.663 1.00 63.97 114 ALA A O 1
ATOM 845 N N . VAL A 1 115 ? 18.224 -10.135 0.160 1.00 60.97 115 VAL A N 1
ATOM 846 C CA . VAL A 1 115 ? 19.245 -9.951 1.207 1.00 60.97 115 VAL A CA 1
ATOM 847 C C . VAL A 1 115 ? 18.788 -9.075 2.382 1.00 60.97 115 VAL A C 1
ATOM 849 O O . VAL A 1 115 ? 19.482 -9.015 3.395 1.00 60.97 115 VAL A O 1
ATOM 852 N N . SER A 1 116 ? 17.636 -8.403 2.286 1.00 64.56 116 SER A N 1
ATOM 853 C CA . SER A 1 116 ? 17.127 -7.487 3.316 1.00 64.56 116 SER A CA 1
ATOM 854 C C . SER A 1 116 ? 15.618 -7.626 3.498 1.00 64.56 116 SER A C 1
ATOM 856 O O . SER A 1 116 ? 14.863 -7.613 2.530 1.00 64.56 116 SER A O 1
ATOM 858 N N . LYS A 1 117 ? 15.150 -7.697 4.748 1.00 66.62 117 LYS A N 1
ATOM 859 C CA . LYS A 1 117 ? 13.707 -7.726 5.038 1.00 66.62 117 LYS A CA 1
ATOM 860 C C . LYS A 1 117 ? 13.025 -6.420 4.607 1.00 66.62 117 LYS A C 1
ATOM 862 O O . LYS A 1 117 ? 13.662 -5.366 4.607 1.00 66.62 117 LYS A O 1
ATOM 867 N N . ALA A 1 118 ? 11.743 -6.505 4.251 1.00 70.19 118 ALA A N 1
ATOM 868 C CA . ALA A 1 118 ? 10.922 -5.340 3.925 1.00 70.19 118 ALA A CA 1
ATOM 869 C C . ALA A 1 118 ? 10.770 -4.412 5.142 1.00 70.19 118 ALA A C 1
ATOM 871 O O . ALA A 1 118 ? 10.734 -4.881 6.279 1.00 70.19 118 ALA A O 1
ATOM 872 N N . SER A 1 119 ? 10.668 -3.098 4.911 1.00 82.44 119 SER A N 1
ATOM 873 C CA . SER A 1 119 ? 10.449 -2.121 5.993 1.00 82.44 119 SER A CA 1
ATOM 874 C C . SER A 1 119 ? 8.982 -1.990 6.415 1.00 82.44 119 SER A C 1
ATOM 876 O O . SER A 1 119 ? 8.670 -1.223 7.330 1.00 82.44 119 SER A O 1
ATOM 878 N N . PHE A 1 120 ? 8.087 -2.688 5.715 1.00 89.00 120 PHE A N 1
ATOM 879 C CA . PHE A 1 120 ? 6.648 -2.606 5.890 1.00 89.00 120 PHE A CA 1
ATOM 880 C C . PHE A 1 120 ? 6.027 -3.991 5.709 1.00 89.00 120 PHE A C 1
ATOM 882 O O . PHE A 1 120 ? 6.070 -4.566 4.619 1.00 89.00 120 PHE A O 1
ATOM 889 N N . ASP A 1 121 ? 5.463 -4.522 6.789 1.00 90.06 121 ASP A N 1
ATOM 890 C CA . ASP A 1 121 ? 4.815 -5.828 6.798 1.00 90.06 121 ASP A CA 1
ATOM 891 C C . ASP A 1 121 ? 3.336 -5.657 6.463 1.00 90.06 121 ASP A C 1
ATOM 893 O O . ASP A 1 121 ? 2.652 -4.807 7.036 1.00 90.06 121 ASP A O 1
ATOM 897 N N . VAL A 1 122 ? 2.838 -6.460 5.524 1.00 92.62 122 VAL A N 1
ATOM 898 C CA . VAL A 1 122 ? 1.454 -6.403 5.043 1.00 92.62 122 VAL A CA 1
ATOM 899 C C . VAL A 1 122 ? 0.869 -7.805 5.014 1.00 92.62 122 VAL A C 1
ATOM 901 O O . VAL A 1 122 ? 1.540 -8.758 4.627 1.00 92.62 122 VAL A O 1
ATOM 904 N N . ALA A 1 123 ? -0.403 -7.914 5.376 1.00 93.69 123 ALA A N 1
ATOM 905 C CA . ALA A 1 123 ? -1.189 -9.133 5.314 1.00 93.69 123 ALA A CA 1
ATOM 906 C C . ALA A 1 123 ? -2.561 -8.859 4.689 1.00 93.69 123 ALA A C 1
ATOM 908 O O . ALA A 1 123 ? -3.111 -7.764 4.824 1.00 93.69 123 ALA A O 1
ATOM 909 N N . LEU A 1 124 ? -3.119 -9.876 4.036 1.00 94.44 124 LEU A N 1
ATOM 910 C CA . LEU A 1 124 ? -4.484 -9.886 3.521 1.00 94.44 124 LEU A CA 1
ATOM 911 C C . LEU A 1 124 ? -5.347 -10.795 4.404 1.00 94.44 124 LEU A C 1
ATOM 913 O O . LEU A 1 124 ? -5.029 -11.968 4.588 1.00 94.44 124 LEU A O 1
ATOM 917 N N . ASN A 1 125 ? -6.448 -10.262 4.933 1.00 95.00 125 ASN A N 1
ATOM 918 C CA . ASN A 1 125 ? -7.462 -11.020 5.661 1.00 95.00 125 ASN A CA 1
ATOM 919 C C . ASN A 1 125 ? -8.821 -10.831 4.978 1.00 95.00 125 ASN A C 1
ATOM 921 O O . ASN A 1 125 ? -9.436 -9.767 5.065 1.00 95.00 125 ASN A O 1
ATOM 925 N N . GLY A 1 126 ? -9.269 -11.853 4.246 1.00 93.44 126 GLY A N 1
ATOM 926 C CA . GLY A 1 126 ? -10.450 -11.748 3.393 1.00 93.44 126 GLY A CA 1
ATOM 927 C C . GLY A 1 126 ? -10.243 -10.695 2.303 1.00 93.44 126 GLY A C 1
ATOM 928 O O . GLY A 1 126 ? -9.459 -10.907 1.383 1.00 93.44 126 GLY A O 1
ATOM 929 N N . ARG A 1 127 ? -10.941 -9.559 2.414 1.00 94.94 127 ARG A N 1
ATOM 930 C CA . ARG A 1 127 ? -10.822 -8.408 1.497 1.00 94.94 127 ARG A CA 1
ATOM 931 C C . ARG A 1 127 ? -10.149 -7.189 2.135 1.00 94.94 127 ARG A C 1
ATOM 933 O O . ARG A 1 127 ? -10.166 -6.108 1.554 1.00 94.94 127 ARG A O 1
ATOM 940 N N . THR A 1 128 ? -9.578 -7.342 3.325 1.00 96.00 128 THR A N 1
ATOM 941 C CA . THR A 1 128 ? -8.921 -6.246 4.037 1.00 96.00 128 THR A CA 1
ATOM 942 C C . THR A 1 128 ? -7.415 -6.447 4.015 1.00 96.00 128 THR A C 1
ATOM 944 O O . THR A 1 128 ? -6.913 -7.462 4.500 1.00 96.00 128 THR A O 1
ATOM 947 N N . ILE A 1 129 ? -6.691 -5.471 3.472 1.00 95.88 129 ILE A N 1
ATOM 948 C CA . ILE A 1 129 ? -5.231 -5.420 3.542 1.00 95.88 129 ILE A CA 1
ATOM 949 C C . ILE A 1 129 ? -4.864 -4.612 4.782 1.00 95.88 129 ILE A C 1
ATOM 951 O O . ILE A 1 129 ? -5.244 -3.451 4.906 1.00 95.88 129 ILE A O 1
ATOM 955 N N . THR A 1 130 ? -4.111 -5.204 5.697 1.00 97.00 130 THR A N 1
ATOM 956 C CA . THR A 1 130 ? -3.572 -4.507 6.869 1.00 97.00 130 THR A CA 1
ATOM 957 C C . THR A 1 130 ? -2.062 -4.526 6.824 1.00 97.00 130 THR A C 1
ATOM 959 O O . THR A 1 130 ? -1.479 -5.538 6.442 1.00 97.00 130 THR A O 1
ATOM 962 N N . GLY A 1 131 ? -1.415 -3.459 7.269 1.00 94.50 131 GLY A N 1
ATOM 963 C CA . GLY A 1 131 ? 0.031 -3.467 7.407 1.00 94.50 131 GLY A CA 1
ATOM 964 C C . GLY A 1 131 ? 0.554 -2.469 8.418 1.00 94.50 131 GLY A C 1
ATOM 965 O O . GLY A 1 131 ? -0.171 -1.599 8.900 1.00 94.50 131 GLY A O 1
ATOM 966 N N . SER A 1 132 ? 1.827 -2.610 8.747 1.00 94.50 132 SER A N 1
ATOM 967 C CA . SER A 1 132 ? 2.524 -1.704 9.647 1.00 94.50 132 SER A CA 1
ATOM 968 C C . SER A 1 132 ? 4.006 -1.664 9.330 1.00 94.50 132 SER A C 1
ATOM 970 O O . SER A 1 132 ? 4.600 -2.679 8.966 1.00 94.50 132 SER A O 1
ATOM 972 N N . GLY A 1 133 ? 4.616 -0.508 9.541 1.00 92.81 133 GLY A N 1
ATOM 973 C CA . GLY A 1 133 ? 6.051 -0.359 9.383 1.00 92.81 133 GLY A CA 1
ATOM 974 C C . GLY A 1 133 ? 6.483 1.089 9.280 1.00 92.81 133 GLY A C 1
ATOM 975 O O . GLY A 1 133 ? 5.710 2.021 9.524 1.00 92.81 133 GLY A O 1
ATOM 976 N N . MET A 1 134 ? 7.743 1.253 8.894 1.00 90.38 134 MET A N 1
ATOM 977 C CA . MET A 1 134 ? 8.356 2.560 8.714 1.00 90.38 134 MET A CA 1
ATOM 978 C C . MET A 1 134 ? 8.195 3.016 7.266 1.00 90.38 134 MET A C 1
ATOM 980 O O . MET A 1 134 ? 8.584 2.300 6.337 1.00 90.38 134 MET A O 1
ATOM 984 N N . LEU A 1 135 ? 7.676 4.231 7.092 1.00 90.50 135 LEU A N 1
ATOM 985 C CA . LEU A 1 135 ? 7.676 4.947 5.818 1.00 90.50 135 LEU A CA 1
ATOM 986 C C . LEU A 1 135 ? 8.661 6.108 5.872 1.00 90.50 135 LEU A C 1
ATOM 988 O O . LEU A 1 135 ? 8.868 6.714 6.925 1.00 90.50 135 LEU A O 1
ATOM 992 N N . ILE A 1 136 ? 9.262 6.406 4.728 1.00 88.31 136 ILE A N 1
ATOM 993 C CA . ILE A 1 136 ? 10.252 7.464 4.554 1.00 88.31 136 ILE A CA 1
ATOM 994 C C . ILE A 1 136 ? 9.630 8.561 3.697 1.00 88.31 136 ILE A C 1
ATOM 996 O O . ILE A 1 136 ? 8.996 8.274 2.683 1.00 88.31 136 ILE A O 1
ATOM 1000 N N . ARG A 1 137 ? 9.789 9.813 4.121 1.00 86.19 137 ARG A N 1
ATOM 1001 C CA . ARG A 1 137 ? 9.263 10.985 3.429 1.00 86.19 137 ARG A CA 1
ATOM 1002 C C . ARG A 1 137 ? 10.205 11.469 2.331 1.00 86.19 137 ARG A C 1
ATOM 1004 O O . ARG A 1 137 ? 11.395 11.642 2.598 1.00 86.19 137 ARG A O 1
ATOM 1011 N N . GLY A 1 138 ? 9.639 11.841 1.185 1.00 74.81 138 GLY A N 1
ATOM 1012 C CA . GLY A 1 138 ? 10.340 12.523 0.092 1.00 74.81 138 GLY A CA 1
ATOM 1013 C C . GLY A 1 138 ? 10.869 11.594 -1.002 1.00 74.81 138 GLY A C 1
ATOM 1014 O O . GLY A 1 138 ? 10.823 10.375 -0.876 1.00 74.81 138 GLY A O 1
ATOM 1015 N N . ASP A 1 139 ? 11.412 12.209 -2.057 1.00 62.69 139 ASP A N 1
ATOM 1016 C CA . ASP A 1 139 ? 11.861 11.535 -3.286 1.00 62.69 139 ASP A CA 1
ATOM 1017 C C . ASP A 1 139 ? 13.182 10.736 -3.120 1.00 62.69 139 ASP A C 1
ATOM 1019 O O . ASP A 1 139 ? 13.553 9.954 -3.992 1.00 62.69 139 ASP A O 1
ATOM 1023 N N . ASP A 1 140 ? 13.890 10.896 -1.992 1.00 55.00 140 ASP A N 1
ATOM 1024 C CA . ASP A 1 140 ? 15.213 10.300 -1.718 1.00 55.00 140 ASP A CA 1
ATOM 1025 C C . ASP A 1 140 ? 15.146 8.971 -0.936 1.00 55.00 140 ASP A C 1
ATOM 1027 O O . ASP A 1 140 ? 16.003 8.657 -0.097 1.00 55.00 140 ASP A O 1
ATOM 1031 N N . THR A 1 141 ? 14.131 8.146 -1.189 1.00 55.19 141 THR A N 1
ATOM 1032 C CA . THR A 1 141 ? 13.991 6.834 -0.532 1.00 55.19 141 THR A CA 1
ATOM 1033 C C . THR A 1 141 ? 15.154 5.884 -0.823 1.00 55.19 141 THR A C 1
ATOM 1035 O O . THR A 1 141 ? 15.473 5.034 0.010 1.00 55.19 141 THR A O 1
ATOM 1038 N N . SER A 1 142 ? 15.901 6.108 -1.911 1.00 59.72 142 SER A N 1
ATOM 1039 C CA . SER A 1 142 ? 17.135 5.380 -2.236 1.00 59.72 142 SER A CA 1
ATOM 1040 C C . SER A 1 142 ? 18.271 5.583 -1.225 1.00 59.72 142 SER A C 1
ATOM 1042 O O . SER A 1 142 ? 19.096 4.687 -1.055 1.00 59.72 142 SER A O 1
ATOM 1044 N N . ASN A 1 143 ? 18.320 6.730 -0.537 1.00 63.03 143 ASN A N 1
ATOM 1045 C CA . ASN A 1 143 ? 19.403 7.067 0.394 1.00 63.03 143 ASN A CA 1
ATOM 1046 C C . ASN A 1 143 ? 19.007 6.891 1.866 1.00 63.03 143 ASN A C 1
ATOM 1048 O O . ASN A 1 143 ? 19.827 7.126 2.753 1.00 63.03 143 ASN A O 1
ATOM 1052 N N . ASN A 1 144 ? 17.765 6.470 2.148 1.00 68.19 144 ASN A N 1
ATOM 1053 C CA . ASN A 1 144 ? 17.240 6.288 3.508 1.00 68.19 144 ASN A CA 1
ATOM 1054 C C . ASN A 1 144 ? 17.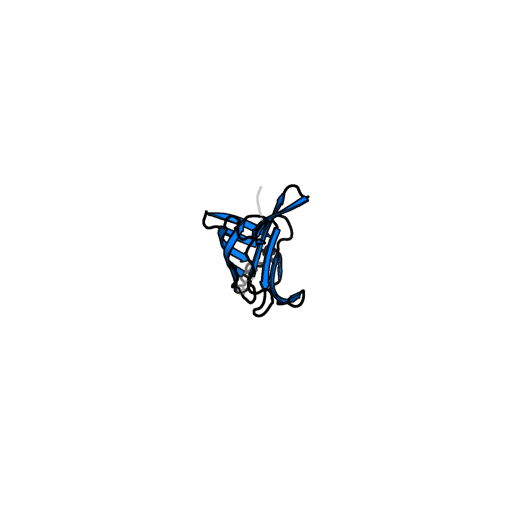382 7.525 4.426 1.00 68.19 144 ASN A C 1
ATOM 1056 O O . ASN A 1 144 ? 17.367 7.382 5.655 1.00 68.19 144 ASN A O 1
ATOM 1060 N N . SER A 1 145 ? 17.529 8.720 3.845 1.00 68.88 145 SER A N 1
ATOM 1061 C CA . SER A 1 145 ? 17.841 9.979 4.538 1.00 68.88 145 SER A CA 1
ATOM 1062 C C . SER A 1 145 ? 16.618 10.845 4.844 1.00 68.88 145 SER A C 1
ATOM 1064 O O . SER A 1 145 ? 16.744 11.835 5.561 1.00 68.88 145 SER A O 1
ATOM 1066 N N . GLY A 1 146 ? 15.449 10.493 4.304 1.00 75.81 146 GLY A N 1
ATOM 1067 C CA . GLY A 1 146 ? 14.195 11.200 4.555 1.00 75.81 146 GLY A CA 1
ATOM 1068 C C . GLY A 1 146 ? 13.666 11.026 5.983 1.00 75.81 146 GLY A C 1
ATOM 1069 O O . GLY A 1 146 ? 14.108 10.156 6.739 1.00 75.81 146 GLY A O 1
ATOM 1070 N N . GLU A 1 147 ? 12.683 11.855 6.344 1.00 85.81 147 GLU A N 1
ATOM 1071 C CA . GLU A 1 147 ? 11.945 11.735 7.608 1.00 85.81 147 GLU A CA 1
ATOM 1072 C C . GLU A 1 147 ? 11.298 10.347 7.688 1.00 85.81 147 GLU A C 1
ATOM 1074 O O . GLU A 1 147 ? 10.579 9.954 6.775 1.00 85.81 147 GLU A O 1
ATOM 1079 N N . LYS A 1 148 ? 11.541 9.604 8.770 1.00 88.25 148 LYS A N 1
ATOM 1080 C CA . LYS A 1 148 ? 10.973 8.265 8.960 1.00 88.25 148 LYS A CA 1
ATOM 1081 C C . LYS A 1 148 ? 9.834 8.333 9.960 1.00 88.25 148 LYS A C 1
ATOM 1083 O O . LYS A 1 148 ? 10.004 8.932 11.018 1.00 88.25 148 LYS A O 1
ATOM 1088 N N . ARG A 1 149 ? 8.710 7.692 9.651 1.00 91.00 149 ARG A N 1
ATOM 1089 C CA . ARG A 1 149 ? 7.573 7.597 10.571 1.00 91.00 149 ARG A CA 1
ATOM 1090 C C . ARG A 1 149 ? 7.039 6.187 10.666 1.00 91.00 149 ARG A C 1
ATOM 1092 O O . ARG A 1 149 ? 6.894 5.510 9.644 1.00 91.00 149 ARG A O 1
ATOM 1099 N N . GLN A 1 150 ? 6.696 5.788 11.886 1.00 94.06 150 GLN A N 1
ATOM 1100 C CA . GLN A 1 150 ? 5.912 4.585 12.095 1.00 94.06 150 GLN A CA 1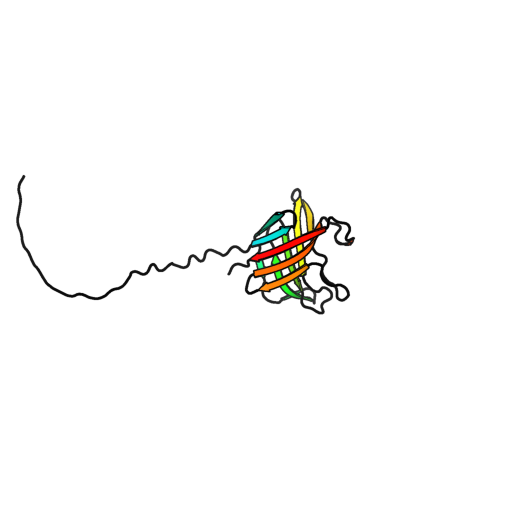
ATOM 1101 C C . GLN A 1 150 ? 4.489 4.831 11.594 1.00 94.06 150 GLN A C 1
ATOM 1103 O O . GLN A 1 150 ? 3.891 5.886 11.835 1.00 94.06 150 GLN A O 1
ATOM 1108 N N . SER A 1 151 ? 3.947 3.848 10.884 1.00 94.94 151 SER A N 1
ATOM 1109 C CA . SER A 1 151 ? 2.615 3.946 10.303 1.00 94.94 151 SER A CA 1
ATOM 1110 C C . SER A 1 151 ? 1.890 2.608 10.265 1.00 94.94 151 SER A C 1
ATOM 1112 O O . SER A 1 151 ? 2.503 1.537 10.331 1.00 94.94 151 SER A O 1
ATOM 1114 N N . THR A 1 152 ? 0.567 2.690 10.180 1.00 96.94 152 THR A N 1
ATOM 1115 C CA . THR A 1 152 ? -0.339 1.563 9.980 1.00 96.94 152 THR A CA 1
ATOM 1116 C C . THR A 1 152 ? -1.192 1.804 8.742 1.00 96.94 152 THR A C 1
ATOM 1118 O O . THR A 1 152 ? -1.658 2.914 8.491 1.00 96.94 152 THR A O 1
ATOM 1121 N N . LEU A 1 153 ? -1.374 0.752 7.952 1.00 97.06 153 LEU A N 1
ATOM 1122 C CA . LEU A 1 153 ? -2.161 0.743 6.729 1.00 97.06 153 LEU A CA 1
ATOM 1123 C C . LEU A 1 153 ? -3.398 -0.126 6.936 1.00 97.06 153 LEU A C 1
ATOM 1125 O O . LEU A 1 153 ? -3.288 -1.256 7.412 1.00 97.06 153 LEU A O 1
ATOM 1129 N N . VAL A 1 154 ? -4.550 0.382 6.512 1.00 97.50 154 VAL A N 1
ATOM 1130 C CA . VAL A 1 154 ? -5.780 -0.392 6.341 1.00 97.50 154 VAL A CA 1
ATOM 1131 C C . VAL A 1 154 ? -6.339 -0.089 4.959 1.00 97.50 154 VAL A C 1
ATOM 1133 O O . VAL A 1 154 ? -6.607 1.067 4.642 1.00 97.50 154 VAL A O 1
ATOM 1136 N N . VAL A 1 155 ? -6.525 -1.116 4.137 1.00 96.75 155 VAL A N 1
ATOM 1137 C CA . VAL A 1 155 ? -7.238 -1.025 2.863 1.00 96.75 155 VAL A CA 1
ATOM 1138 C C . VAL A 1 155 ? -8.449 -1.933 2.920 1.00 96.75 155 VAL A C 1
ATOM 1140 O O . VAL A 1 155 ? -8.315 -3.145 3.075 1.00 96.75 155 VAL A O 1
ATOM 1143 N N . GLU A 1 156 ? -9.627 -1.350 2.770 1.00 95.75 156 GLU A N 1
ATOM 1144 C CA . GLU A 1 156 ? -10.874 -2.089 2.632 1.00 95.75 156 GLU A CA 1
ATOM 1145 C C . GLU A 1 156 ? -11.174 -2.233 1.144 1.00 95.75 156 GLU A C 1
ATOM 1147 O O . GLU A 1 156 ? -11.412 -1.235 0.468 1.00 95.75 156 GLU A O 1
ATOM 1152 N N . CYS A 1 157 ? -11.126 -3.453 0.610 1.00 93.12 157 CYS A N 1
ATOM 1153 C CA . CYS A 1 157 ? -11.450 -3.716 -0.788 1.00 93.12 157 CYS A CA 1
ATOM 1154 C C . CYS A 1 157 ? -12.930 -4.090 -0.916 1.00 93.12 157 CYS A C 1
ATOM 1156 O O . CYS A 1 157 ? -13.344 -5.186 -0.530 1.00 93.12 157 CYS A O 1
ATOM 1158 N N . GLY A 1 158 ? -13.732 -3.184 -1.469 1.00 87.12 158 GLY A N 1
ATOM 1159 C CA . GLY A 1 158 ? -15.167 -3.375 -1.652 1.00 87.12 158 GLY A CA 1
ATOM 1160 C C . GLY A 1 158 ? -15.507 -4.568 -2.541 1.00 87.12 158 GLY A C 1
ATOM 1161 O O . GLY A 1 158 ? -14.742 -4.882 -3.456 1.00 87.12 158 GLY A O 1
ATOM 1162 N N . GLY A 1 159 ? -16.597 -5.264 -2.195 1.00 65.06 159 GLY A N 1
ATOM 1163 C CA . GLY A 1 159 ? -17.134 -6.473 -2.838 1.00 65.06 159 GLY A CA 1
ATOM 1164 C C . GLY A 1 159 ? -17.877 -6.240 -4.139 1.00 65.06 159 GLY A C 1
ATOM 1165 O O . GLY A 1 159 ? -18.665 -5.270 -4.196 1.00 65.06 159 GLY A O 1
#

Sequence (159 aa):
MRTPYHRYLVIAGMSLLLLACGSESGSSSGAQSSVATLSFENGETLSTSVICVLEPQTAAGQEILYTATSVRSPYFDVTVFAAGGIVSGAKVSWADTKDFKVYQERWSSVPGTAVSKASFDVALNGRTITGSGMLIRGDDTSNNSGEKRQSTLVVECGG

Foldseek 3Di:
DDDDDDDDDDDDDDDDDDDDPPPPPPPPVPQPFKKKWKAFPVGDIDMATWAKDQPWDDDPNWIWRIKIWHPDPQTWIWIATDPPDQWHGIKIWTWGDDPVPDTKTAKIWDTAGPVGHTQKHWDDDPQKIKIWGKIFGTPVVVVVPGDITTMIMIIHHTD

pLDDT: mean 77.11, std 19.09, range [35.72, 97.5]